Protein AF-A0A0Q6R6R2-F1 (afdb_monomer_lite)

pLDDT: mean 85.42, std 5.87, range [57.47, 91.75]

Radius of gyration: 17.4 Å; chains: 1; bounding box: 37×22×44 Å

Sequence (86 aa):
MDEGSLFFTVVWMIVSLGFVALGIYGLKRPESLVDLFRRTGTPMFGRRVSERMYTASNLRWALIPFIVMGLSFVTIGAVSIATRLG

Secondary structure (DSSP, 8-state):
--HHHHHHHHHHHHHHHHHHHHHHHHHH-HHHHHHHHHHHHHHHH-HHHHHHHS-HHHHHHHHHHHHHHHHHHHHHHHHHHHHHH-

Structure (mmCIF, N/CA/C/O backbone):
data_AF-A0A0Q6R6R2-F1
#
_entry.id   AF-A0A0Q6R6R2-F1
#
loop_
_atom_site.group_PDB
_atom_site.id
_atom_site.type_symbol
_atom_site.label_atom_id
_atom_site.label_alt_id
_atom_site.label_comp_id
_atom_site.label_asym_id
_atom_site.label_entity_id
_atom_site.label_seq_id
_atom_site.pdbx_PDB_ins_code
_atom_site.Cartn_x
_atom_site.Cartn_y
_atom_site.Cartn_z
_atom_site.occupancy
_atom_site.B_iso_or_equiv
_atom_site.auth_seq_id
_atom_site.auth_comp_id
_atom_site.auth_asym_id
_atom_site.auth_atom_id
_atom_site.pdbx_PDB_model_num
ATOM 1 N N . MET A 1 1 ? 23.040 -12.618 -20.738 1.00 57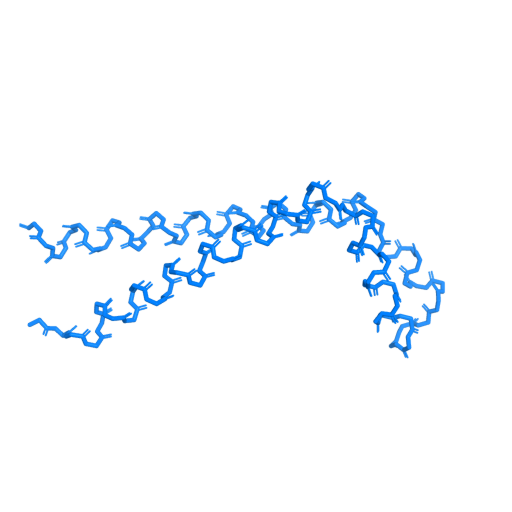.47 1 MET A N 1
ATOM 2 C CA . MET A 1 1 ? 22.009 -11.909 -19.951 1.00 57.47 1 MET A CA 1
ATOM 3 C C . MET A 1 1 ? 21.212 -12.969 -19.216 1.00 57.47 1 MET A C 1
ATOM 5 O O . MET A 1 1 ? 20.692 -13.847 -19.886 1.00 57.47 1 MET A O 1
ATOM 9 N N . ASP A 1 2 ? 21.153 -12.936 -17.884 1.00 70.38 2 ASP A N 1
ATOM 10 C CA . ASP A 1 2 ? 20.287 -13.857 -17.136 1.00 70.38 2 ASP A CA 1
ATOM 11 C C . ASP A 1 2 ? 18.841 -13.371 -17.234 1.00 70.38 2 ASP A C 1
ATOM 13 O O . ASP A 1 2 ? 18.411 -12.507 -16.462 1.00 70.38 2 ASP A O 1
ATOM 17 N N . GLU A 1 3 ? 18.097 -13.911 -18.198 1.00 68.69 3 GLU A N 1
ATOM 18 C CA . GLU A 1 3 ? 16.674 -13.620 -18.424 1.00 68.69 3 GLU A CA 1
ATOM 19 C C . GLU A 1 3 ? 15.845 -13.783 -17.140 1.00 68.69 3 GLU A C 1
ATOM 21 O O . GLU A 1 3 ? 14.964 -12.969 -16.859 1.00 68.69 3 GLU A O 1
ATOM 26 N N . GLY A 1 4 ? 16.203 -14.756 -16.294 1.00 74.38 4 GLY A N 1
ATOM 27 C CA . GLY A 1 4 ? 15.567 -14.973 -14.993 1.00 74.38 4 GLY A CA 1
ATOM 28 C C . GLY A 1 4 ? 15.706 -13.788 -14.029 1.00 74.38 4 GLY A C 1
ATOM 29 O O . GLY A 1 4 ? 14.777 -13.494 -13.279 1.00 74.38 4 GLY A O 1
ATOM 30 N N . SER A 1 5 ? 16.822 -13.054 -14.079 1.00 79.12 5 SER A N 1
ATOM 31 C CA . SER A 1 5 ? 17.039 -11.892 -13.206 1.00 79.12 5 SER A CA 1
ATOM 32 C C . SER A 1 5 ? 16.222 -10.672 -13.643 1.00 79.12 5 SER A C 1
ATOM 34 O O . SER A 1 5 ? 15.668 -9.974 -12.799 1.00 79.12 5 SER A O 1
ATOM 36 N N . LEU A 1 6 ? 16.090 -10.452 -14.955 1.00 81.38 6 LEU A N 1
ATOM 37 C CA . LEU A 1 6 ? 15.291 -9.366 -15.531 1.00 81.38 6 LEU A CA 1
ATOM 38 C C . LEU A 1 6 ? 13.796 -9.610 -15.311 1.00 81.38 6 LEU A C 1
ATOM 40 O O . LEU A 1 6 ? 13.088 -8.714 -14.853 1.00 81.38 6 LEU A O 1
ATOM 44 N N . PHE A 1 7 ? 13.337 -10.840 -15.562 1.00 86.19 7 PHE A N 1
ATOM 45 C CA . PHE A 1 7 ? 11.964 -11.250 -15.279 1.00 86.19 7 PHE A CA 1
ATOM 46 C C . PHE A 1 7 ? 11.610 -11.037 -13.804 1.00 86.19 7 PHE A C 1
ATOM 48 O O . PHE A 1 7 ? 10.589 -10.424 -13.494 1.00 86.19 7 PHE A O 1
ATOM 55 N N . PHE A 1 8 ? 12.487 -11.459 -12.888 1.00 87.56 8 PHE A N 1
ATOM 56 C CA . PHE A 1 8 ? 12.286 -11.260 -11.456 1.00 87.56 8 PHE A CA 1
ATOM 57 C C . PHE A 1 8 ? 12.186 -9.775 -11.076 1.00 87.56 8 PHE A C 1
ATOM 59 O O . PHE A 1 8 ? 11.270 -9.397 -10.346 1.00 87.56 8 PHE A O 1
ATOM 66 N N . THR A 1 9 ? 13.066 -8.913 -11.601 1.00 86.94 9 THR A N 1
ATOM 67 C CA . THR A 1 9 ? 13.007 -7.463 -11.347 1.00 86.94 9 THR A CA 1
ATOM 68 C C . THR A 1 9 ? 11.704 -6.844 -11.859 1.00 86.94 9 THR A C 1
ATOM 70 O O . THR A 1 9 ? 11.091 -6.044 -11.154 1.00 86.94 9 THR A O 1
ATOM 73 N N . VAL A 1 10 ? 11.232 -7.240 -13.044 1.00 87.62 10 VAL A N 1
ATOM 74 C CA . VAL A 1 10 ? 9.963 -6.746 -13.605 1.00 87.62 10 VAL A CA 1
ATOM 75 C C . VAL A 1 10 ? 8.770 -7.196 -12.759 1.00 87.62 10 VAL A C 1
ATOM 77 O O . VAL A 1 10 ? 7.927 -6.372 -12.401 1.00 87.62 10 VAL A O 1
ATOM 80 N N . VAL A 1 11 ? 8.710 -8.476 -12.379 1.00 89.94 11 VAL A N 1
ATOM 81 C CA . VAL A 1 11 ? 7.644 -9.005 -11.512 1.00 89.94 11 VAL A CA 1
ATOM 82 C C . VAL A 1 11 ? 7.648 -8.297 -10.158 1.00 89.94 11 VAL A C 1
ATOM 84 O O . VAL A 1 11 ? 6.595 -7.857 -9.695 1.00 89.94 11 VAL A O 1
ATOM 87 N N . TRP A 1 12 ? 8.824 -8.110 -9.551 1.00 89.38 12 TRP A N 1
ATOM 88 C CA . TRP A 1 12 ? 8.974 -7.342 -8.315 1.00 89.38 12 TRP A CA 1
ATOM 89 C C . TRP A 1 12 ? 8.387 -5.936 -8.465 1.00 89.38 12 TRP A C 1
ATOM 91 O O . TRP A 1 12 ? 7.609 -5.495 -7.612 1.00 89.38 12 TRP A O 1
ATOM 101 N N . MET A 1 13 ? 8.747 -5.212 -9.530 1.00 90.69 13 MET A N 1
ATOM 102 C CA . MET A 1 13 ? 8.266 -3.847 -9.764 1.00 90.69 13 MET A CA 1
ATOM 103 C C . MET A 1 13 ? 6.743 -3.791 -9.899 1.00 90.69 13 MET A C 1
ATOM 105 O O . MET A 1 13 ? 6.118 -2.914 -9.305 1.00 90.69 13 MET A O 1
ATOM 109 N N . ILE A 1 14 ? 6.138 -4.741 -10.616 1.00 91.69 14 ILE A N 1
ATOM 110 C CA . ILE A 1 14 ? 4.677 -4.833 -10.763 1.00 91.69 14 ILE A CA 1
ATOM 111 C C . ILE A 1 14 ? 4.011 -5.064 -9.403 1.00 91.69 14 ILE A C 1
ATOM 113 O O . ILE A 1 14 ? 3.065 -4.361 -9.048 1.00 91.69 14 ILE A O 1
ATOM 117 N N . VAL A 1 15 ? 4.528 -6.004 -8.609 1.00 90.50 15 VAL A N 1
ATOM 118 C CA . VAL A 1 15 ? 4.023 -6.275 -7.255 1.00 90.50 15 VAL A CA 1
ATOM 119 C C . VAL A 1 15 ? 4.151 -5.031 -6.366 1.00 90.50 15 VAL A C 1
ATOM 121 O O . VAL A 1 15 ? 3.214 -4.676 -5.651 1.00 90.50 15 VAL A O 1
ATOM 124 N N . SER A 1 16 ? 5.272 -4.314 -6.462 1.00 89.75 16 SER A N 1
ATOM 125 C CA . SER A 1 16 ? 5.514 -3.078 -5.706 1.00 89.75 16 SER A CA 1
ATOM 126 C C . SER A 1 16 ? 4.549 -1.957 -6.098 1.00 89.75 16 SER A C 1
ATOM 128 O O . SER A 1 16 ? 4.008 -1.285 -5.221 1.00 89.75 16 SER A O 1
ATOM 130 N N . LEU A 1 17 ? 4.253 -1.795 -7.392 1.00 91.44 17 LEU A N 1
ATOM 131 C CA . LEU A 1 17 ? 3.213 -0.878 -7.868 1.00 91.44 17 LEU A CA 1
ATOM 132 C C . LEU A 1 17 ? 1.827 -1.264 -7.341 1.00 91.44 17 LEU A C 1
ATOM 134 O O . LEU A 1 17 ? 1.057 -0.385 -6.952 1.00 91.44 17 LEU A O 1
ATOM 138 N N . GLY A 1 18 ? 1.526 -2.562 -7.268 1.00 90.06 18 GLY A N 1
ATOM 139 C CA . GLY A 1 18 ? 0.303 -3.071 -6.648 1.00 90.06 18 GLY A CA 1
ATOM 140 C C . GLY A 1 18 ? 0.169 -2.629 -5.189 1.00 90.06 18 GLY A C 1
ATOM 141 O O . GLY A 1 18 ? -0.876 -2.112 -4.793 1.00 9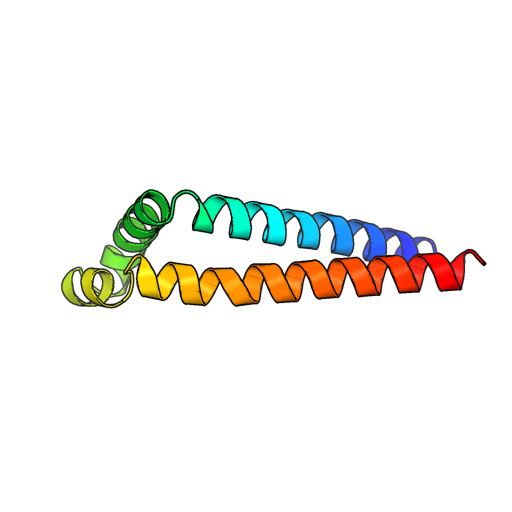0.06 18 GLY A O 1
ATOM 142 N N . PHE A 1 19 ? 1.243 -2.738 -4.401 1.00 87.19 19 PHE A N 1
ATOM 143 C CA . PHE A 1 19 ? 1.258 -2.261 -3.015 1.00 87.19 19 PHE A CA 1
ATOM 144 C C . PHE A 1 19 ? 1.078 -0.745 -2.899 1.00 87.19 19 PHE A C 1
ATOM 146 O O . PHE A 1 19 ? 0.331 -0.290 -2.032 1.00 87.19 19 PHE A O 1
ATOM 153 N N . VAL A 1 20 ? 1.695 0.039 -3.787 1.00 91.38 20 VAL A N 1
ATOM 154 C CA . VAL A 1 20 ? 1.492 1.496 -3.839 1.00 91.38 20 VAL A CA 1
ATOM 155 C C . VAL A 1 20 ? 0.032 1.827 -4.144 1.00 91.38 20 VAL A C 1
ATOM 157 O O . VAL A 1 20 ? -0.577 2.636 -3.443 1.00 91.38 20 VAL A O 1
ATOM 160 N N . ALA A 1 21 ? -0.555 1.179 -5.151 1.00 90.12 21 ALA A N 1
ATOM 161 C CA . ALA A 1 21 ? -1.944 1.395 -5.540 1.00 90.12 21 ALA A CA 1
ATOM 162 C C . ALA A 1 21 ? -2.915 1.041 -4.403 1.00 90.12 21 ALA A C 1
ATOM 164 O O . ALA A 1 21 ? -3.815 1.826 -4.100 1.00 90.12 21 ALA A O 1
ATOM 165 N N . LEU A 1 22 ? -2.698 -0.091 -3.727 1.00 86.44 22 LEU A N 1
ATOM 166 C CA . LEU A 1 22 ? -3.471 -0.499 -2.551 1.00 86.44 22 LEU A CA 1
ATOM 167 C C . LEU A 1 22 ? -3.299 0.479 -1.384 1.00 86.44 22 LEU A C 1
ATOM 169 O O . LEU A 1 22 ? -4.284 0.834 -0.737 1.00 86.44 22 LEU A O 1
ATOM 173 N N . GLY A 1 23 ? -2.078 0.965 -1.150 1.00 87.19 23 GLY A N 1
ATOM 174 C CA . GLY A 1 23 ? -1.785 1.983 -0.146 1.00 87.19 23 GLY A CA 1
ATOM 175 C C . GLY A 1 23 ? -2.557 3.279 -0.395 1.00 87.19 23 GLY A C 1
ATOM 176 O O . GLY A 1 23 ? -3.255 3.774 0.491 1.00 87.19 23 GLY A O 1
ATOM 177 N N . ILE A 1 24 ? -2.495 3.804 -1.623 1.00 89.69 24 ILE A N 1
ATOM 178 C CA . ILE A 1 24 ? -3.205 5.026 -2.030 1.00 89.69 24 ILE A CA 1
ATOM 179 C C . ILE A 1 24 ? -4.721 4.826 -1.954 1.00 89.69 24 ILE A C 1
ATOM 181 O O . ILE A 1 24 ? -5.434 5.687 -1.434 1.00 89.69 24 ILE A O 1
ATOM 185 N N . TYR A 1 25 ? -5.227 3.698 -2.456 1.00 88.94 25 TYR A N 1
ATOM 186 C CA . TYR A 1 25 ? -6.645 3.356 -2.365 1.00 88.94 25 TYR A CA 1
ATOM 187 C C . TYR A 1 25 ? -7.106 3.319 -0.902 1.00 88.94 25 TYR A C 1
ATOM 189 O O . TYR A 1 25 ? -8.131 3.911 -0.556 1.00 88.94 25 TYR A O 1
ATOM 197 N N . GLY A 1 26 ? -6.306 2.709 -0.027 1.00 86.31 26 GLY A N 1
ATOM 198 C CA . GLY A 1 26 ? -6.574 2.650 1.401 1.00 86.31 26 GLY A CA 1
ATOM 199 C C . GLY A 1 26 ? -6.568 4.011 2.090 1.00 86.31 26 GLY A C 1
ATOM 200 O O . GLY A 1 26 ? -7.420 4.268 2.937 1.00 86.31 26 GLY A O 1
ATOM 201 N N . LEU A 1 27 ? -5.677 4.923 1.688 1.00 88.25 27 LEU A N 1
ATOM 202 C CA . LEU A 1 27 ? -5.672 6.299 2.193 1.00 88.25 27 LEU A CA 1
ATOM 203 C C . LEU A 1 27 ? -6.902 7.097 1.747 1.00 88.25 27 LEU A C 1
ATOM 205 O O . LEU A 1 27 ? -7.374 7.948 2.502 1.00 88.25 27 LEU A O 1
ATOM 209 N N . LYS A 1 28 ? -7.439 6.816 0.552 1.00 87.75 28 LYS A N 1
ATOM 210 C CA . LYS A 1 28 ? -8.674 7.442 0.052 1.00 87.75 28 LYS A CA 1
ATOM 211 C C . LYS A 1 28 ? -9.929 6.929 0.757 1.00 87.75 28 LYS A C 1
ATOM 213 O O . LYS A 1 28 ? -10.902 7.671 0.850 1.00 87.75 28 LYS A O 1
ATOM 218 N N . ARG A 1 29 ? -9.932 5.678 1.234 1.00 87.50 29 ARG A N 1
ATOM 219 C CA . ARG A 1 29 ? -11.079 5.046 1.916 1.00 87.50 29 ARG A CA 1
ATOM 220 C C . ARG A 1 29 ? -10.663 4.323 3.206 1.00 87.50 29 ARG A C 1
ATOM 222 O O . ARG A 1 29 ? -10.834 3.106 3.316 1.00 87.50 29 ARG A O 1
ATOM 229 N N . PRO A 1 30 ? -10.136 5.053 4.206 1.00 83.50 30 PRO A N 1
ATOM 230 C CA . PRO A 1 30 ? -9.596 4.442 5.417 1.00 83.50 30 PRO A CA 1
ATOM 231 C C . PRO A 1 30 ? -10.688 3.788 6.272 1.00 83.50 30 PRO A C 1
ATOM 233 O O . PRO A 1 30 ? -10.429 2.781 6.918 1.00 83.50 30 PRO A O 1
ATOM 236 N N . GLU A 1 31 ? -11.914 4.312 6.244 1.00 85.06 31 GLU A N 1
ATOM 237 C CA . GLU A 1 31 ? -13.061 3.790 7.001 1.00 85.06 31 GLU A CA 1
ATOM 238 C C . GLU A 1 31 ? -13.457 2.380 6.548 1.00 85.06 31 GLU A C 1
ATOM 240 O O . GLU A 1 31 ? -13.599 1.483 7.375 1.00 85.06 31 GLU A O 1
ATOM 245 N N . SER A 1 32 ? -13.529 2.141 5.234 1.00 85.88 32 SER A N 1
ATOM 246 C CA . SER A 1 32 ? -13.855 0.817 4.689 1.00 85.88 32 SER A CA 1
ATOM 247 C C . SER A 1 32 ? -12.809 -0.237 5.060 1.00 85.88 32 SER A C 1
ATOM 249 O O . SER A 1 32 ? -13.154 -1.386 5.332 1.00 85.88 32 SER A O 1
ATOM 251 N N . LEU A 1 33 ? -11.529 0.145 5.095 1.00 84.62 33 LEU A N 1
ATOM 252 C CA . LEU A 1 33 ? -10.470 -0.752 5.549 1.00 84.62 33 LEU A CA 1
ATOM 253 C C . LEU A 1 33 ? -10.514 -0.968 7.061 1.00 84.62 33 LEU A C 1
ATOM 255 O O . LEU A 1 33 ? -10.308 -2.092 7.504 1.00 84.62 33 LEU A O 1
ATOM 259 N N . VAL A 1 34 ? -10.801 0.066 7.854 1.00 86.25 34 VAL A N 1
ATOM 260 C CA . VAL A 1 34 ? -10.985 -0.076 9.304 1.00 86.25 34 VAL A CA 1
ATOM 261 C C . VAL A 1 34 ? -12.085 -1.087 9.606 1.00 86.25 34 VAL A C 1
ATOM 263 O O . VAL A 1 34 ? -11.868 -1.971 10.430 1.00 86.25 34 VAL A O 1
ATOM 266 N N . ASP A 1 35 ? -13.222 -1.021 8.915 1.00 87.25 35 ASP A N 1
ATOM 267 C CA . ASP A 1 35 ? -14.309 -1.984 9.100 1.00 87.25 35 ASP A CA 1
ATOM 268 C C . ASP A 1 35 ? -13.908 -3.400 8.680 1.00 87.25 35 ASP A C 1
ATOM 270 O O . ASP A 1 35 ? -14.228 -4.364 9.382 1.00 87.25 35 ASP A O 1
ATOM 274 N N . LEU A 1 36 ? -13.159 -3.538 7.581 1.00 86.50 36 LEU A N 1
ATOM 275 C CA . LEU A 1 36 ? -12.614 -4.821 7.141 1.00 86.50 36 LEU A CA 1
ATOM 276 C C . LEU A 1 36 ? -11.671 -5.414 8.201 1.00 86.50 36 LEU A C 1
ATOM 278 O O . 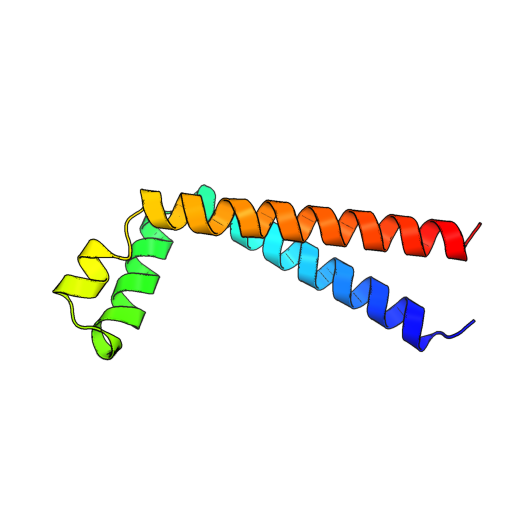LEU A 1 36 ? -11.873 -6.539 8.652 1.00 86.50 36 LEU A O 1
ATOM 282 N N . PHE A 1 37 ? -10.680 -4.643 8.654 1.00 85.31 37 PHE A N 1
ATOM 283 C CA . PHE A 1 37 ? -9.708 -5.082 9.655 1.00 85.31 37 PHE A CA 1
ATOM 284 C C . PHE A 1 37 ? -10.347 -5.332 11.017 1.00 85.31 37 PHE A C 1
ATOM 286 O O . PHE A 1 37 ? -9.969 -6.280 11.699 1.00 85.31 37 PHE A O 1
ATOM 293 N N . ARG A 1 38 ? -11.356 -4.548 11.406 1.00 85.19 38 ARG A N 1
ATOM 294 C CA . ARG A 1 38 ? -12.140 -4.817 12.614 1.00 85.19 38 ARG A CA 1
ATOM 295 C C . ARG A 1 38 ? -12.889 -6.132 12.491 1.00 85.19 38 ARG A C 1
ATOM 297 O O . ARG A 1 38 ? -12.793 -6.937 13.411 1.00 85.19 38 ARG A O 1
ATOM 304 N N . ARG A 1 39 ? -13.587 -6.396 11.383 1.00 87.56 39 ARG A N 1
ATOM 305 C CA . ARG A 1 39 ? -14.310 -7.665 11.178 1.00 87.56 39 ARG A CA 1
ATOM 306 C C . ARG A 1 39 ? -13.370 -8.867 11.186 1.00 87.56 39 ARG A C 1
ATOM 308 O O . ARG A 1 39 ? -13.675 -9.850 11.851 1.00 87.56 39 ARG A O 1
ATOM 315 N N . THR A 1 40 ? -12.222 -8.766 10.522 1.00 86.69 40 THR A N 1
ATOM 316 C CA . THR A 1 40 ? -11.229 -9.849 10.464 1.00 86.69 40 THR A CA 1
ATOM 317 C C . THR A 1 40 ? -10.469 -10.021 11.783 1.00 86.69 40 THR A C 1
ATOM 319 O O . THR A 1 40 ? -10.179 -11.141 12.186 1.00 86.69 40 THR A O 1
ATOM 322 N N . GLY A 1 41 ? -10.166 -8.928 12.487 1.00 79.94 41 GLY A N 1
ATOM 323 C CA . GLY A 1 41 ? -9.386 -8.935 13.727 1.00 79.94 41 GLY A CA 1
ATOM 324 C C . GLY A 1 41 ? -10.203 -9.209 14.993 1.00 79.94 41 GLY A C 1
ATOM 325 O O . GLY A 1 41 ? -9.649 -9.714 15.967 1.00 79.94 41 GLY A O 1
ATOM 326 N N . THR A 1 42 ? -11.511 -8.926 14.991 1.00 85.94 42 THR A N 1
ATOM 327 C CA . THR A 1 42 ? -12.414 -9.197 16.129 1.00 85.94 42 THR A CA 1
ATOM 328 C C . THR A 1 42 ? -12.386 -10.661 16.582 1.00 85.94 42 THR A C 1
ATOM 330 O O . THR A 1 42 ? -12.276 -10.875 17.790 1.00 85.94 42 THR A O 1
ATOM 333 N N . PRO A 1 43 ? -12.443 -11.673 15.691 1.00 86.44 43 PRO A N 1
ATOM 334 C CA . PRO A 1 43 ? -12.339 -13.070 16.111 1.00 86.44 43 PRO A CA 1
ATOM 335 C C . PRO A 1 43 ? -10.950 -13.461 16.643 1.00 86.44 43 PRO A C 1
ATOM 337 O O . PRO A 1 43 ? -10.866 -14.411 17.410 1.00 86.44 43 PRO A O 1
ATOM 340 N N . MET A 1 44 ? -9.875 -12.741 16.293 1.00 84.88 44 MET A N 1
ATOM 341 C CA . MET A 1 44 ? -8.518 -13.028 16.793 1.00 84.88 44 MET A CA 1
ATOM 342 C C . MET A 1 44 ? -8.206 -12.358 18.135 1.00 84.88 44 MET A C 1
ATOM 344 O O . MET A 1 44 ? -7.628 -12.984 19.017 1.00 84.88 44 MET A O 1
ATOM 348 N N . PHE A 1 45 ? -8.554 -11.079 18.287 1.00 84.94 45 PHE A N 1
ATOM 349 C CA . PHE A 1 45 ? -8.083 -10.245 19.404 1.00 84.94 45 PHE A CA 1
ATOM 350 C C . PHE A 1 45 ? -9.212 -9.753 20.319 1.00 84.94 45 PHE A C 1
ATOM 352 O O . PHE A 1 45 ? -8.959 -9.127 21.349 1.00 84.94 45 PHE A O 1
ATOM 359 N N . GLY A 1 46 ? -10.466 -1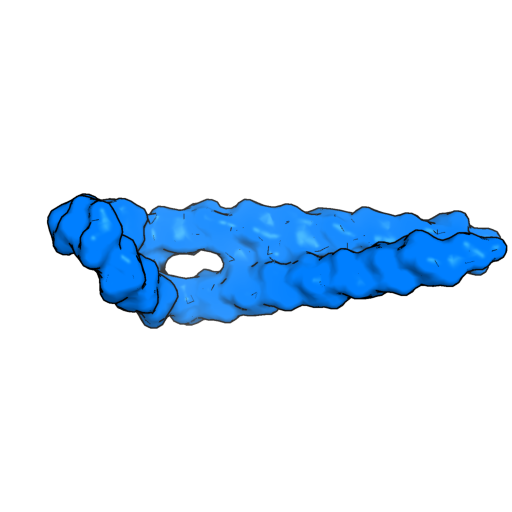0.026 19.955 1.00 86.38 46 GLY A N 1
ATOM 360 C CA . GLY A 1 46 ? -11.645 -9.548 20.661 1.00 86.38 46 GLY A CA 1
ATOM 361 C C . GLY A 1 46 ? -12.013 -8.103 20.309 1.00 86.38 46 GLY A C 1
ATOM 362 O O . GLY A 1 46 ? -11.175 -7.244 20.025 1.00 86.38 46 GLY A O 1
ATOM 363 N N . ARG A 1 47 ? -13.315 -7.814 20.381 1.00 84.12 47 ARG A N 1
ATOM 364 C CA . ARG A 1 47 ? -13.924 -6.564 19.895 1.00 84.12 47 ARG A CA 1
ATOM 365 C C . ARG A 1 47 ? -13.294 -5.289 20.474 1.00 84.12 47 ARG A C 1
ATOM 367 O O . ARG A 1 47 ? -13.013 -4.359 19.725 1.00 84.12 47 ARG A O 1
ATOM 374 N N . ARG A 1 48 ? -13.004 -5.254 21.783 1.00 84.31 48 ARG A N 1
ATOM 375 C CA . ARG A 1 48 ? -12.395 -4.078 22.445 1.00 84.31 48 ARG A CA 1
ATOM 376 C C . ARG A 1 48 ? -10.990 -3.757 21.933 1.00 84.31 48 ARG A C 1
ATOM 378 O O . ARG A 1 48 ? -10.648 -2.582 21.819 1.00 84.31 48 ARG A O 1
ATOM 385 N N . VAL A 1 49 ? -10.172 -4.776 21.659 1.00 82.88 49 VAL A N 1
ATOM 386 C CA . VAL A 1 49 ? -8.802 -4.579 21.161 1.00 82.88 49 VAL A CA 1
ATOM 387 C C . VAL A 1 49 ? -8.857 -4.126 19.708 1.00 82.88 49 VAL A C 1
ATOM 389 O O . VAL A 1 49 ? -8.227 -3.133 19.356 1.00 82.88 49 VAL A O 1
ATOM 392 N N . SER A 1 50 ? -9.687 -4.771 18.886 1.00 82.00 50 SER A N 1
ATOM 393 C CA . SER A 1 50 ? -9.860 -4.410 17.477 1.00 82.00 50 SER A CA 1
ATOM 394 C C . SER A 1 50 ? -10.397 -2.986 17.290 1.00 82.00 50 SER A C 1
ATOM 396 O O . SER A 1 50 ? -9.911 -2.261 16.427 1.00 82.00 50 SER A O 1
ATOM 398 N N . GLU A 1 51 ? -11.349 -2.544 18.117 1.00 82.12 51 GLU A N 1
ATOM 399 C CA . GLU A 1 51 ? -11.891 -1.181 18.053 1.00 82.12 51 GLU A CA 1
ATOM 400 C C . GLU A 1 51 ? -10.846 -0.108 18.408 1.00 82.12 51 GLU A C 1
ATOM 402 O O . GLU A 1 51 ? -10.838 0.953 17.777 1.00 82.12 51 GLU A O 1
ATOM 407 N N . ARG A 1 52 ? -9.942 -0.392 19.361 1.00 83.06 52 ARG A N 1
ATOM 408 C CA . ARG A 1 52 ? -8.844 0.513 19.752 1.00 83.06 52 ARG A CA 1
ATOM 409 C C . ARG A 1 52 ? -7.671 0.500 18.774 1.00 83.06 52 ARG A C 1
ATOM 411 O O . ARG A 1 52 ? -7.064 1.540 18.541 1.00 83.06 52 ARG A O 1
ATOM 418 N N . MET A 1 53 ? -7.328 -0.666 18.236 1.00 81.50 53 MET A N 1
ATOM 419 C CA . MET A 1 53 ? -6.134 -0.851 17.411 1.00 81.50 53 MET A CA 1
ATOM 420 C C . MET A 1 53 ? -6.371 -0.385 15.970 1.00 81.50 53 MET A C 1
ATOM 422 O O . MET A 1 53 ? -5.565 0.369 15.420 1.00 81.50 53 MET A O 1
ATOM 426 N N . TYR A 1 54 ? -7.515 -0.756 15.389 1.00 83.56 54 TYR A N 1
ATOM 427 C CA . TYR A 1 54 ? -7.901 -0.384 14.030 1.00 83.56 54 TYR A CA 1
ATOM 428 C C . TYR A 1 54 ? -8.715 0.912 14.048 1.00 83.56 54 TYR A C 1
ATOM 430 O O . TYR A 1 54 ? -9.948 0.903 14.031 1.00 83.56 54 TYR A O 1
ATOM 438 N N . THR A 1 55 ? -8.006 2.039 14.107 1.00 86.50 55 THR A N 1
ATOM 439 C CA . THR A 1 55 ? -8.560 3.384 13.897 1.00 86.50 55 THR A CA 1
ATOM 440 C C . THR A 1 55 ? -8.125 3.924 12.539 1.00 86.50 55 THR A C 1
ATOM 442 O O . THR A 1 55 ? -7.075 3.543 12.022 1.00 86.50 55 THR A O 1
ATOM 445 N N . ALA A 1 56 ? -8.900 4.848 11.962 1.00 84.31 56 ALA A N 1
ATOM 446 C CA . ALA A 1 56 ? -8.559 5.454 10.673 1.00 84.31 56 ALA A CA 1
ATOM 447 C C . ALA A 1 56 ? -7.195 6.165 10.712 1.00 84.31 56 ALA A C 1
ATOM 449 O O . ALA A 1 56 ? -6.452 6.122 9.735 1.00 84.31 56 ALA A O 1
ATOM 450 N N . SER A 1 57 ? -6.843 6.770 11.852 1.00 86.31 57 SER A N 1
ATOM 451 C CA . SER A 1 57 ? -5.535 7.400 12.058 1.00 86.31 57 SER A CA 1
ATOM 452 C C . SER A 1 57 ? -4.405 6.370 12.015 1.00 86.31 57 SER A C 1
ATOM 454 O O . SER A 1 57 ? -3.508 6.487 11.183 1.00 86.31 57 SER A O 1
ATOM 456 N N . ASN A 1 58 ? -4.485 5.311 12.829 1.00 85.94 58 ASN A N 1
ATOM 457 C CA . ASN A 1 58 ? -3.464 4.257 12.857 1.00 85.94 58 ASN A CA 1
ATOM 458 C C . ASN A 1 58 ? -3.313 3.585 11.490 1.00 85.94 58 ASN A C 1
ATOM 460 O O . ASN A 1 58 ? -2.203 3.285 11.060 1.00 85.94 58 ASN A O 1
ATOM 464 N N . LEU A 1 59 ? -4.428 3.388 10.785 1.00 86.06 59 LEU A N 1
ATOM 465 C CA . LEU A 1 59 ? -4.412 2.790 9.462 1.00 86.06 59 LEU A CA 1
ATOM 466 C C . LEU A 1 59 ? -3.720 3.693 8.434 1.00 86.06 59 LEU A C 1
ATOM 468 O O . LEU A 1 59 ? -2.912 3.211 7.647 1.00 86.06 59 LEU A O 1
ATOM 472 N N . ARG A 1 60 ? -3.968 5.008 8.467 1.00 87.44 60 ARG A N 1
ATOM 473 C CA . ARG A 1 60 ? -3.244 5.970 7.619 1.00 87.44 60 ARG A CA 1
ATOM 474 C C . ARG A 1 60 ? -1.743 5.928 7.896 1.00 87.44 60 ARG A C 1
ATOM 476 O O . ARG A 1 60 ? -0.963 5.831 6.954 1.00 87.44 60 ARG A O 1
ATOM 483 N N . TRP A 1 61 ? -1.352 5.922 9.170 1.00 87.25 61 TRP A N 1
ATOM 484 C CA . TRP A 1 61 ? 0.050 5.803 9.575 1.00 87.25 61 TRP A CA 1
ATOM 485 C C . TRP A 1 61 ? 0.701 4.494 9.127 1.00 87.25 61 TRP A C 1
ATOM 487 O O . TRP A 1 61 ? 1.877 4.508 8.789 1.00 87.25 61 TRP A O 1
ATOM 497 N N . ALA A 1 62 ? -0.044 3.388 9.068 1.00 85.50 62 ALA A N 1
ATOM 498 C CA . ALA A 1 62 ? 0.454 2.114 8.551 1.00 85.50 62 ALA A CA 1
ATOM 499 C C . ALA A 1 62 ? 0.554 2.080 7.011 1.00 85.50 62 ALA A C 1
ATOM 501 O O . ALA A 1 62 ? 1.449 1.441 6.462 1.00 85.50 62 ALA A O 1
ATOM 502 N N . LEU A 1 63 ? -0.340 2.775 6.300 1.00 87.19 63 LEU A N 1
ATOM 503 C CA . LEU A 1 63 ? -0.379 2.788 4.831 1.00 87.19 63 LEU A CA 1
ATOM 504 C C . LEU A 1 63 ? 0.689 3.696 4.204 1.00 87.19 63 LEU A C 1
ATOM 506 O O . LEU A 1 63 ? 1.208 3.376 3.136 1.00 87.19 63 LEU A O 1
ATOM 510 N N . ILE A 1 64 ? 1.051 4.802 4.860 1.00 88.56 64 ILE A N 1
ATOM 511 C CA . ILE A 1 64 ? 2.107 5.721 4.396 1.00 88.56 64 ILE A CA 1
ATOM 512 C C . ILE A 1 64 ? 3.451 5.003 4.147 1.00 88.56 64 ILE A C 1
ATOM 514 O O . ILE A 1 64 ? 3.957 5.097 3.027 1.00 88.56 64 ILE A O 1
ATOM 518 N N . PRO A 1 65 ? 4.041 4.256 5.103 1.00 87.19 65 PRO A N 1
ATOM 519 C CA . PRO A 1 65 ? 5.304 3.558 4.873 1.00 87.19 65 PRO A CA 1
ATOM 520 C C . PRO A 1 65 ? 5.185 2.467 3.803 1.00 87.19 65 PRO A C 1
ATOM 522 O O . PRO A 1 65 ? 6.149 2.229 3.082 1.00 87.19 65 PRO A O 1
ATOM 525 N N . PHE A 1 66 ? 4.004 1.859 3.633 1.00 83.69 66 PHE A N 1
ATOM 526 C CA . PHE A 1 66 ? 3.730 0.916 2.542 1.00 83.69 66 PHE A CA 1
ATOM 527 C C . PHE A 1 66 ? 3.886 1.571 1.162 1.00 83.69 66 PHE A C 1
ATOM 529 O O . PHE A 1 66 ? 4.525 1.010 0.272 1.00 83.69 66 PHE A O 1
ATOM 536 N N . ILE A 1 67 ? 3.351 2.784 0.999 1.00 90.06 67 ILE A N 1
ATOM 537 C CA . ILE A 1 67 ? 3.482 3.570 -0.234 1.00 90.06 67 ILE A CA 1
ATOM 538 C C . ILE A 1 67 ? 4.938 3.985 -0.453 1.00 90.06 67 ILE A C 1
ATOM 540 O O . ILE A 1 67 ? 5.464 3.817 -1.551 1.00 90.06 67 ILE A O 1
ATOM 544 N N . VAL A 1 68 ? 5.599 4.501 0.587 1.00 90.94 68 VAL A N 1
ATOM 545 C CA .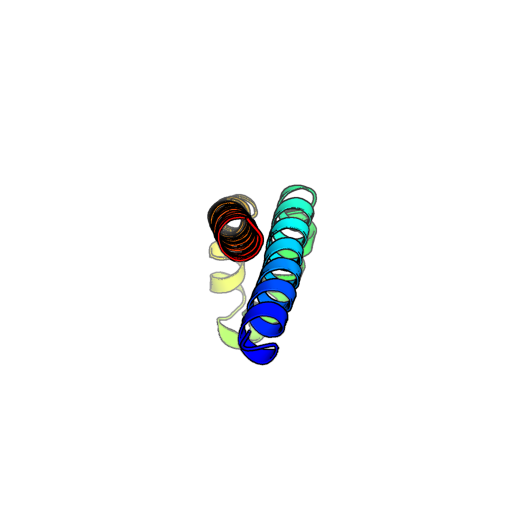 VAL A 1 68 ? 6.991 4.971 0.500 1.00 90.94 68 VAL A CA 1
ATOM 546 C C . VAL A 1 68 ? 7.939 3.825 0.135 1.00 90.94 68 VAL A C 1
ATOM 548 O O . VAL A 1 68 ? 8.756 3.978 -0.777 1.00 90.94 68 VAL A O 1
ATOM 551 N N . MET A 1 69 ? 7.812 2.661 0.782 1.00 87.81 69 MET A N 1
ATOM 552 C CA . MET A 1 69 ? 8.617 1.484 0.436 1.00 87.81 69 MET A CA 1
ATOM 553 C C . MET A 1 69 ? 8.327 1.000 -0.982 1.00 87.81 69 MET A C 1
ATOM 555 O O . MET A 1 69 ? 9.263 0.753 -1.740 1.00 87.81 69 MET A O 1
ATOM 559 N N . GLY A 1 70 ? 7.051 0.910 -1.367 1.00 88.06 70 GLY A N 1
ATOM 560 C CA . GLY A 1 70 ? 6.668 0.468 -2.705 1.00 88.06 70 GLY A CA 1
ATOM 561 C C . GLY A 1 70 ? 7.252 1.362 -3.805 1.00 88.06 70 GLY A C 1
ATOM 562 O O . GLY A 1 70 ? 7.852 0.856 -4.750 1.00 88.06 70 GLY A O 1
ATOM 563 N N . LEU A 1 71 ? 7.174 2.688 -3.650 1.00 91.75 71 LEU A N 1
ATOM 564 C CA . LEU A 1 71 ? 7.788 3.644 -4.582 1.00 91.75 71 LEU A CA 1
ATOM 565 C C . LEU A 1 71 ? 9.318 3.534 -4.618 1.00 91.75 71 LEU A C 1
ATOM 567 O O . LEU A 1 71 ? 9.917 3.605 -5.693 1.00 91.75 71 LEU A O 1
ATOM 571 N N . SER A 1 72 ? 9.952 3.322 -3.463 1.00 90.56 72 SER A N 1
ATOM 572 C CA . SER A 1 72 ? 11.405 3.132 -3.379 1.00 90.56 72 SER A CA 1
ATOM 573 C C . SER A 1 72 ? 11.842 1.891 -4.158 1.00 90.56 72 SER A C 1
ATOM 575 O O . SER A 1 72 ? 12.767 1.960 -4.963 1.00 90.56 72 SER A O 1
ATOM 577 N N . PHE A 1 73 ? 11.132 0.772 -4.000 1.00 89.00 73 PHE A N 1
ATOM 578 C CA . PHE A 1 73 ? 11.415 -0.459 -4.738 1.00 89.00 73 PHE A CA 1
ATOM 579 C C . PHE A 1 73 ? 11.182 -0.330 -6.242 1.00 89.00 73 PHE A C 1
ATOM 581 O O . PHE A 1 73 ? 11.991 -0.832 -7.020 1.00 89.00 73 PHE A O 1
ATOM 588 N N . VAL A 1 74 ? 10.135 0.382 -6.668 1.00 90.06 74 VAL A N 1
ATOM 589 C CA . VAL A 1 74 ? 9.913 0.677 -8.093 1.00 90.06 74 VAL A CA 1
ATOM 590 C C . VAL A 1 74 ? 11.072 1.494 -8.662 1.00 90.06 74 VAL A C 1
ATOM 592 O O . VAL A 1 74 ? 11.578 1.171 -9.732 1.00 90.06 74 VAL A O 1
ATOM 595 N N . THR A 1 75 ? 11.531 2.510 -7.930 1.00 90.94 75 THR A N 1
ATOM 596 C CA . THR A 1 75 ? 12.647 3.364 -8.359 1.00 90.94 75 THR A CA 1
ATOM 597 C C . THR A 1 75 ? 13.946 2.564 -8.472 1.00 90.94 75 THR A C 1
ATOM 599 O O . THR A 1 75 ? 14.623 2.636 -9.493 1.00 90.94 75 THR A O 1
ATOM 602 N N . ILE A 1 76 ? 14.267 1.743 -7.465 1.00 90.19 76 ILE A N 1
ATOM 603 C CA . ILE A 1 76 ? 15.456 0.875 -7.475 1.00 90.19 76 ILE A CA 1
ATOM 604 C C . ILE A 1 76 ? 15.392 -0.129 -8.634 1.00 90.19 76 ILE A C 1
ATOM 606 O O . ILE A 1 76 ? 16.382 -0.308 -9.343 1.00 90.19 76 ILE A O 1
ATOM 610 N N . GLY A 1 77 ? 14.234 -0.756 -8.859 1.00 87.75 77 GLY A N 1
ATOM 611 C CA . GLY A 1 77 ? 14.031 -1.681 -9.975 1.00 87.75 77 GLY A CA 1
ATOM 612 C C . GLY A 1 77 ? 14.232 -1.004 -11.331 1.00 87.75 77 GLY A C 1
ATOM 613 O O . GLY A 1 77 ? 14.964 -1.524 -12.170 1.00 87.75 77 GLY A O 1
ATOM 614 N N . ALA A 1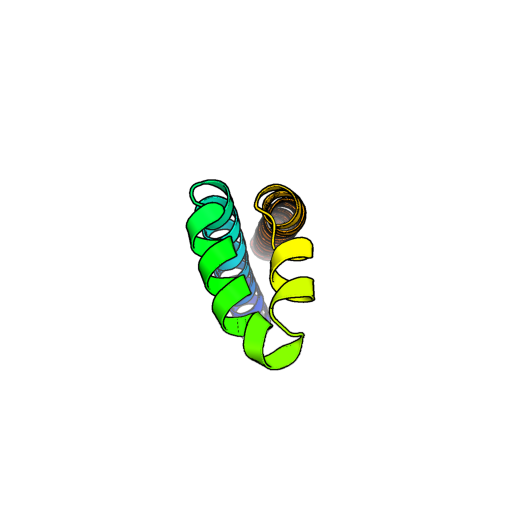 78 ? 13.665 0.192 -11.518 1.00 88.00 78 ALA A N 1
ATOM 615 C CA . ALA A 1 78 ? 13.812 0.966 -12.748 1.00 88.00 78 ALA A CA 1
ATOM 616 C C . ALA A 1 78 ? 15.274 1.353 -13.016 1.00 88.00 78 ALA A C 1
ATOM 618 O O . ALA A 1 78 ? 15.759 1.174 -14.133 1.00 88.00 78 ALA A O 1
ATOM 619 N N . VAL A 1 79 ? 15.995 1.820 -11.988 1.00 90.44 79 VAL A N 1
ATOM 620 C CA . VAL A 1 79 ? 17.430 2.130 -12.086 1.00 90.44 79 VAL A CA 1
ATOM 621 C C . VAL A 1 79 ? 18.226 0.875 -12.437 1.00 90.44 79 VAL A C 1
ATOM 623 O O . VAL A 1 79 ? 19.043 0.920 -13.349 1.00 90.44 79 VAL A O 1
ATOM 626 N N . SER A 1 80 ? 17.955 -0.260 -11.784 1.00 86.50 80 SER A N 1
ATOM 627 C CA . SER A 1 80 ? 18.666 -1.515 -12.058 1.00 86.50 80 SER A CA 1
ATOM 628 C C . SER A 1 80 ? 18.452 -2.017 -13.488 1.00 86.50 80 SER A C 1
ATOM 630 O O . SER A 1 80 ? 19.385 -2.532 -14.100 1.00 86.50 80 SER A O 1
ATOM 632 N N . ILE A 1 81 ? 17.246 -1.850 -14.040 1.00 85.94 81 ILE A N 1
ATOM 633 C CA . ILE A 1 81 ? 16.963 -2.169 -15.445 1.00 85.94 81 ILE A CA 1
ATOM 634 C C . ILE A 1 81 ? 17.725 -1.211 -16.367 1.00 85.94 81 ILE A C 1
ATOM 636 O O . ILE A 1 81 ? 18.395 -1.669 -17.290 1.00 85.94 81 ILE A O 1
ATOM 640 N N . ALA A 1 82 ? 17.683 0.097 -16.098 1.00 85.38 82 ALA A N 1
ATOM 641 C CA . ALA A 1 82 ? 18.364 1.102 -16.912 1.00 85.38 82 ALA A CA 1
ATOM 642 C C . ALA A 1 82 ? 19.884 0.875 -16.976 1.00 85.38 82 ALA A C 1
ATOM 644 O O . ALA A 1 82 ? 20.455 0.905 -18.060 1.00 85.38 82 ALA A O 1
ATOM 645 N N . THR A 1 83 ? 20.532 0.555 -15.849 1.00 86.06 83 THR A N 1
ATOM 646 C CA . THR A 1 83 ? 21.978 0.266 -15.804 1.00 86.06 83 THR A CA 1
ATOM 647 C C . THR A 1 83 ? 22.369 -1.062 -16.452 1.00 86.06 83 THR A C 1
ATOM 649 O O . THR A 1 83 ? 23.550 -1.316 -16.640 1.00 86.06 83 THR A O 1
ATOM 652 N N . ARG A 1 84 ? 21.410 -1.961 -16.703 1.00 76.50 84 ARG A N 1
ATOM 653 C CA . ARG A 1 84 ? 21.654 -3.250 -17.376 1.00 76.50 84 ARG A CA 1
ATOM 654 C C . ARG A 1 84 ? 21.412 -3.181 -18.885 1.00 76.50 84 ARG A C 1
ATOM 656 O O . ARG A 1 84 ? 21.832 -4.095 -19.589 1.00 76.50 84 ARG A O 1
ATOM 663 N N . LEU A 1 85 ? 20.672 -2.173 -19.346 1.00 71.88 85 LEU A N 1
ATOM 664 C CA . LEU A 1 85 ? 20.310 -1.973 -20.752 1.00 71.88 85 LEU A CA 1
ATOM 665 C C . LEU A 1 85 ? 21.169 -0.912 -21.456 1.00 71.88 85 LEU A C 1
ATOM 667 O O . LEU A 1 85 ? 21.258 -0.958 -22.681 1.00 71.88 85 LEU A O 1
ATOM 671 N N . GLY A 1 86 ? 21.736 0.042 -20.711 1.00 62.94 86 GLY A N 1
ATOM 672 C CA . GLY A 1 86 ? 22.740 0.996 -21.201 1.00 62.94 86 GLY A CA 1
ATOM 673 C C . GLY A 1 86 ? 24.152 0.454 -21.059 1.00 62.94 86 GLY A C 1
ATOM 674 O O . GLY A 1 86 ? 24.978 0.795 -21.930 1.00 62.94 86 GLY A O 1
#

Foldseek 3Di:
DPPVVLVVLVVLLVVLVVLLVVLVVCLVPVPVVLVVQLVVCCVPPNNVCSVVCSDSVNSNVVSVVSNVVSVVSNVVSVVVVVVVVD